Protein AF-A0A1V4SJH5-F1 (afdb_monomer_lite)

Structure (mmCIF, N/CA/C/O backbone):
data_AF-A0A1V4SJH5-F1
#
_entry.id   AF-A0A1V4SJH5-F1
#
loop_
_atom_site.group_PDB
_atom_site.id
_atom_site.type_symbol
_atom_site.label_atom_id
_atom_site.label_alt_id
_atom_site.label_comp_id
_atom_site.label_asym_id
_atom_site.label_entity_id
_atom_site.label_seq_id
_atom_site.pdbx_PDB_ins_code
_atom_site.Cartn_x
_atom_site.Cartn_y
_atom_site.Cartn_z
_atom_site.occupancy
_atom_site.B_iso_or_equiv
_atom_site.auth_seq_id
_atom_site.auth_comp_id
_atom_site.auth_asym_id
_atom_site.auth_atom_id
_atom_site.pdbx_PDB_model_num
ATOM 1 N N . MET A 1 1 ? 23.912 -18.462 -1.506 1.00 36.66 1 MET A N 1
ATOM 2 C CA . MET A 1 1 ? 23.582 -18.638 -0.076 1.00 36.66 1 MET A CA 1
ATOM 3 C C . MET A 1 1 ? 22.293 -17.872 0.167 1.00 36.66 1 MET A C 1
ATOM 5 O O . MET A 1 1 ? 22.313 -16.657 0.048 1.00 36.66 1 MET A O 1
ATOM 9 N N . SER A 1 2 ? 21.170 -18.574 0.333 1.00 44.12 2 SER A N 1
ATOM 10 C CA . SER A 1 2 ? 19.834 -17.976 0.466 1.00 44.12 2 SER A CA 1
ATOM 11 C C . SER A 1 2 ? 19.444 -17.981 1.942 1.00 44.12 2 SER A C 1
ATOM 13 O O . SER A 1 2 ? 19.326 -19.054 2.530 1.00 44.12 2 SER A O 1
ATOM 15 N N . CYS A 1 3 ? 19.314 -16.801 2.546 1.00 48.09 3 CYS A N 1
ATOM 16 C CA . CYS A 1 3 ? 18.944 -16.639 3.950 1.00 48.09 3 CYS A CA 1
ATOM 17 C C . CYS A 1 3 ? 17.523 -16.074 4.047 1.00 48.09 3 CYS A C 1
ATOM 19 O O . CYS A 1 3 ? 17.344 -14.880 4.258 1.00 48.09 3 CYS A O 1
ATOM 21 N N . CYS A 1 4 ? 16.517 -16.938 3.927 1.00 52.09 4 CYS A N 1
ATOM 22 C CA . CYS A 1 4 ? 15.167 -16.653 4.415 1.00 52.09 4 CYS A CA 1
ATOM 23 C C . CYS A 1 4 ? 14.904 -17.587 5.597 1.00 52.09 4 CYS A C 1
ATOM 25 O O . CYS A 1 4 ? 14.358 -18.681 5.450 1.00 52.09 4 CYS A O 1
ATOM 27 N N . SER A 1 5 ? 15.390 -17.185 6.771 1.00 45.59 5 SER A N 1
ATOM 28 C CA . SER A 1 5 ? 15.111 -17.872 8.030 1.00 45.59 5 SER A CA 1
ATOM 29 C C . SER A 1 5 ? 13.617 -17.773 8.329 1.00 45.59 5 SER A C 1
ATOM 31 O O . SER A 1 5 ? 13.098 -16.677 8.527 1.00 45.59 5 SER A O 1
ATOM 33 N N . LYS A 1 6 ? 12.929 -18.918 8.364 1.00 47.91 6 LYS A N 1
ATOM 34 C CA . LYS A 1 6 ? 11.528 -19.016 8.791 1.00 47.91 6 LYS A CA 1
ATOM 35 C C . LYS A 1 6 ? 11.439 -18.647 10.270 1.00 47.91 6 LYS A C 1
ATOM 37 O O . LYS A 1 6 ? 11.977 -19.369 11.108 1.00 47.91 6 LYS A O 1
ATOM 42 N N . ASN A 1 7 ? 10.786 -17.528 10.577 1.00 44.28 7 ASN A N 1
ATOM 43 C CA . ASN A 1 7 ? 10.514 -17.107 11.946 1.00 44.28 7 ASN A CA 1
ATOM 44 C C . ASN A 1 7 ? 9.014 -17.270 12.229 1.00 44.28 7 ASN A C 1
ATOM 46 O O . ASN A 1 7 ? 8.172 -16.604 11.635 1.00 44.28 7 ASN A O 1
ATOM 50 N N . SER A 1 8 ? 8.687 -18.196 13.125 1.00 46.66 8 SER A N 1
ATOM 51 C CA . SER A 1 8 ? 7.360 -18.785 13.322 1.00 46.66 8 SER A CA 1
ATOM 52 C C . SER A 1 8 ? 6.354 -17.887 14.064 1.00 46.66 8 SER A C 1
ATOM 54 O O . SER A 1 8 ? 5.832 -18.309 15.093 1.00 46.66 8 SER A O 1
ATOM 56 N N . ASN A 1 9 ? 6.068 -16.660 13.599 1.00 51.81 9 ASN A N 1
ATOM 57 C CA . ASN A 1 9 ? 5.083 -15.806 14.293 1.00 51.81 9 ASN A CA 1
ATOM 58 C C . ASN A 1 9 ? 4.201 -14.852 13.467 1.00 51.81 9 ASN A C 1
ATOM 60 O O . ASN A 1 9 ? 3.504 -14.034 14.059 1.00 51.81 9 ASN A O 1
ATOM 64 N N . SER A 1 10 ? 4.122 -14.950 12.137 1.00 61.22 10 SER A N 1
ATOM 65 C CA . SER A 1 10 ? 3.059 -14.246 11.401 1.00 61.22 10 SER A CA 1
ATOM 66 C C . SER A 1 10 ? 2.966 -14.732 9.959 1.00 61.22 10 SER A C 1
ATOM 68 O O . SER A 1 10 ? 3.848 -14.442 9.156 1.00 61.22 10 SER A O 1
ATOM 70 N N . LYS A 1 11 ? 1.855 -15.388 9.592 1.00 72.44 11 LYS A N 1
ATOM 71 C CA . LYS A 1 11 ? 1.541 -15.722 8.187 1.00 72.44 11 LYS A CA 1
ATOM 72 C C . LYS A 1 11 ? 1.628 -14.496 7.261 1.00 72.44 11 LYS A C 1
ATOM 74 O O . LYS A 1 11 ? 1.898 -14.639 6.076 1.00 72.44 11 LYS A O 1
ATOM 79 N N . VAL A 1 12 ? 1.413 -13.293 7.805 1.00 71.19 12 VAL A N 1
ATOM 80 C CA . VAL A 1 12 ? 1.518 -12.019 7.078 1.00 71.19 12 VAL A CA 1
ATOM 81 C C . VAL A 1 12 ? 2.979 -11.649 6.806 1.00 71.19 12 VAL A C 1
ATOM 83 O O . VAL A 1 12 ? 3.285 -11.156 5.727 1.00 71.19 12 VAL A O 1
ATOM 86 N N . ALA A 1 13 ? 3.893 -11.908 7.746 1.00 70.94 13 ALA A N 1
ATOM 87 C CA . ALA A 1 13 ? 5.323 -11.659 7.554 1.00 70.94 13 ALA A CA 1
ATOM 88 C C . ALA A 1 13 ? 5.943 -12.632 6.537 1.00 70.94 13 ALA A C 1
ATOM 90 O O . ALA A 1 13 ? 6.770 -12.220 5.720 1.00 70.94 13 ALA A O 1
ATOM 91 N N . ASP A 1 14 ? 5.500 -13.892 6.548 1.00 76.38 14 ASP A N 1
ATOM 92 C CA . ASP A 1 14 ? 5.902 -14.891 5.552 1.00 76.38 14 ASP A CA 1
ATOM 93 C C . ASP A 1 14 ? 5.404 -14.492 4.154 1.00 76.38 14 ASP A C 1
ATOM 95 O O . ASP A 1 14 ? 6.203 -14.397 3.225 1.00 76.38 14 ASP A O 1
ATOM 99 N N . PHE A 1 15 ? 4.119 -14.133 4.024 1.00 79.06 15 PHE A N 1
ATOM 100 C CA . PHE A 1 15 ? 3.550 -13.642 2.763 1.00 79.06 15 PHE A CA 1
ATOM 101 C C . PHE A 1 15 ? 4.269 -12.388 2.248 1.00 79.06 15 PHE A C 1
ATOM 103 O O . PHE A 1 15 ? 4.574 -12.277 1.063 1.00 79.06 15 PHE A O 1
ATOM 110 N N . PHE A 1 16 ? 4.592 -11.444 3.136 1.00 79.25 16 PHE A N 1
ATOM 111 C CA . PHE A 1 16 ? 5.329 -10.246 2.746 1.00 79.25 16 PHE A CA 1
ATOM 112 C C . PHE A 1 16 ? 6.731 -10.585 2.234 1.00 79.25 16 PHE A C 1
ATOM 114 O O . PHE A 1 16 ? 7.154 -10.057 1.210 1.00 79.25 16 PHE A O 1
ATOM 121 N N . SER A 1 17 ? 7.429 -11.503 2.901 1.00 81.00 17 SER A N 1
ATOM 122 C CA . SER A 1 17 ? 8.757 -11.959 2.477 1.00 81.00 17 SER A CA 1
ATOM 123 C C . SER A 1 17 ? 8.711 -12.642 1.105 1.00 81.00 17 SER A C 1
ATOM 125 O O . SER A 1 17 ? 9.572 -12.389 0.265 1.00 81.00 17 SER A O 1
ATOM 127 N N . GLU A 1 18 ? 7.676 -13.441 0.836 1.00 84.69 18 GLU A N 1
ATOM 128 C CA . GLU A 1 18 ? 7.450 -14.058 -0.477 1.00 84.69 18 GLU A CA 1
ATOM 129 C C . GLU A 1 18 ? 7.194 -13.015 -1.574 1.00 84.69 18 GLU A C 1
ATOM 131 O O . GLU A 1 18 ? 7.798 -13.093 -2.645 1.00 84.69 18 GLU A O 1
ATOM 136 N N . ILE A 1 19 ? 6.363 -12.001 -1.304 1.00 84.62 19 ILE A N 1
ATOM 137 C CA . ILE A 1 19 ? 6.115 -10.887 -2.234 1.00 84.62 19 ILE A CA 1
ATOM 138 C C . ILE A 1 19 ? 7.412 -10.120 -2.519 1.00 84.62 19 ILE A C 1
ATOM 140 O O . ILE A 1 19 ? 7.702 -9.825 -3.677 1.00 84.62 19 ILE A O 1
ATOM 144 N N . GLN A 1 20 ? 8.217 -9.830 -1.493 1.00 82.81 20 GLN A N 1
ATOM 145 C CA . GLN A 1 20 ? 9.486 -9.110 -1.649 1.00 82.81 20 GLN A CA 1
ATOM 146 C C . GLN A 1 20 ? 10.474 -9.875 -2.540 1.00 82.81 20 GLN A C 1
ATOM 148 O O . GLN A 1 20 ? 11.118 -9.282 -3.408 1.00 82.81 20 GLN A O 1
ATOM 153 N N . CYS A 1 21 ? 10.544 -11.199 -2.389 1.00 83.56 21 CYS A N 1
ATOM 154 C CA . CYS A 1 21 ? 11.403 -12.062 -3.200 1.00 83.56 21 CYS A CA 1
ATOM 155 C C . CYS A 1 21 ? 10.807 -12.446 -4.566 1.00 83.56 21 CYS A C 1
ATOM 157 O O . CYS A 1 21 ? 11.493 -13.089 -5.362 1.00 83.56 21 CYS A O 1
ATOM 159 N N . SER A 1 22 ? 9.557 -12.073 -4.855 1.00 83.94 22 SER A N 1
ATOM 160 C CA . SER A 1 22 ? 8.904 -12.409 -6.119 1.00 83.94 22 SER A CA 1
ATOM 161 C C . SER A 1 22 ? 9.577 -11.711 -7.301 1.00 83.94 22 SER A C 1
ATOM 163 O O . SER A 1 22 ? 9.853 -10.512 -7.263 1.00 83.94 22 SER A O 1
ATOM 165 N N . THR A 1 23 ? 9.810 -12.465 -8.374 1.00 85.31 23 THR A N 1
ATOM 166 C CA . THR A 1 23 ? 10.278 -11.947 -9.670 1.00 85.31 23 THR A CA 1
ATOM 167 C C . THR A 1 23 ? 9.130 -11.625 -10.626 1.00 85.31 23 THR A C 1
ATOM 169 O O . THR A 1 23 ? 9.359 -11.033 -11.676 1.00 85.31 23 THR A O 1
ATOM 172 N N . VAL A 1 24 ? 7.904 -12.030 -10.278 1.00 90.62 24 VAL A N 1
ATOM 173 C CA . VAL A 1 24 ? 6.693 -11.822 -11.089 1.00 90.62 24 VAL A CA 1
ATOM 174 C C . VAL A 1 24 ? 6.032 -10.489 -10.752 1.00 90.62 24 VAL A C 1
ATOM 176 O O . VAL A 1 24 ? 5.450 -9.852 -11.622 1.00 90.62 24 VAL A O 1
ATOM 179 N N . VAL A 1 25 ? 6.129 -10.069 -9.491 1.00 88.25 25 VAL A N 1
ATOM 180 C CA . VAL A 1 25 ? 5.575 -8.804 -9.008 1.00 88.25 25 VAL A CA 1
ATOM 181 C C . VAL A 1 25 ? 6.613 -7.710 -9.229 1.00 88.25 25 VAL A C 1
ATOM 183 O O . VAL A 1 25 ? 7.761 -7.848 -8.806 1.00 88.25 25 VAL A O 1
ATOM 186 N N . SER A 1 26 ? 6.221 -6.622 -9.883 1.00 90.19 26 SER A N 1
ATOM 187 C CA . SER A 1 26 ? 7.091 -5.463 -10.076 1.00 90.19 26 SER A CA 1
AT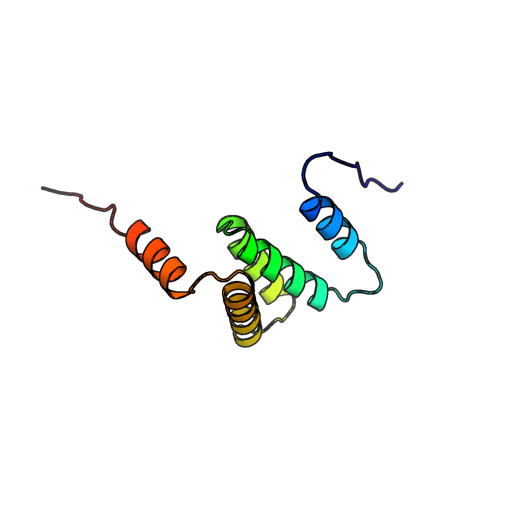OM 188 C C . SER A 1 26 ? 7.378 -4.750 -8.751 1.00 90.19 26 SER A C 1
ATOM 190 O O . SER A 1 26 ? 6.578 -4.786 -7.817 1.00 90.19 26 SER A O 1
ATOM 192 N N . GLU A 1 27 ? 8.498 -4.031 -8.665 1.00 89.50 27 GLU A N 1
ATOM 193 C CA . GLU A 1 27 ? 8.844 -3.249 -7.465 1.00 89.50 27 GLU A CA 1
ATOM 194 C C . GLU A 1 27 ? 7.764 -2.219 -7.100 1.00 89.50 27 GLU A C 1
ATOM 196 O O . GLU A 1 27 ? 7.467 -2.001 -5.922 1.00 89.50 27 GLU A O 1
ATOM 201 N N . ARG A 1 28 ? 7.096 -1.653 -8.114 1.00 90.94 28 ARG A N 1
ATOM 202 C CA . ARG A 1 28 ? 5.952 -0.758 -7.925 1.00 90.94 28 ARG A CA 1
ATOM 203 C C . ARG A 1 28 ? 4.788 -1.472 -7.237 1.00 90.94 28 ARG A C 1
ATOM 205 O O . ARG A 1 28 ? 4.264 -0.973 -6.245 1.00 90.94 28 ARG A O 1
ATOM 212 N N . GLU A 1 29 ? 4.405 -2.652 -7.718 1.00 90.62 29 GLU A N 1
ATOM 213 C CA . GLU A 1 29 ? 3.328 -3.450 -7.118 1.00 90.62 29 GLU A CA 1
ATOM 214 C C . GLU A 1 29 ? 3.681 -3.910 -5.698 1.00 90.62 29 GLU A C 1
ATOM 216 O O . GLU A 1 29 ? 2.838 -3.832 -4.805 1.00 90.62 29 GLU A O 1
ATOM 221 N N . LYS A 1 30 ? 4.938 -4.301 -5.443 1.00 90.75 30 LYS A N 1
ATOM 222 C CA . LYS A 1 30 ? 5.414 -4.637 -4.088 1.00 90.75 30 LYS A CA 1
ATOM 223 C C . LYS A 1 30 ? 5.242 -3.465 -3.123 1.00 90.75 30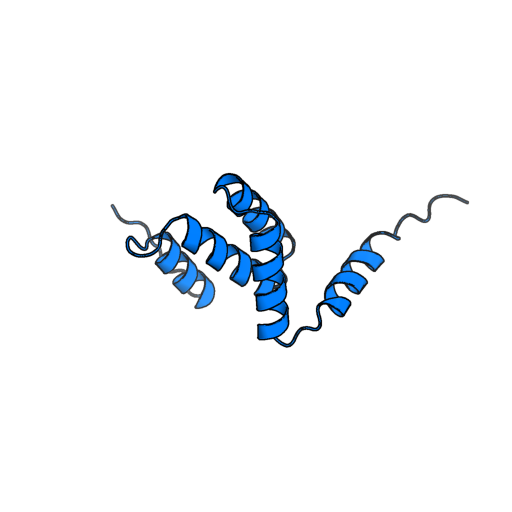 LYS A C 1
ATOM 225 O O . LYS A 1 30 ? 4.812 -3.667 -1.986 1.00 90.75 30 LYS A O 1
ATOM 230 N N . CYS A 1 31 ? 5.540 -2.244 -3.571 1.00 92.19 31 CYS A N 1
ATOM 231 C CA . CYS A 1 31 ? 5.355 -1.037 -2.766 1.00 92.19 31 CYS A CA 1
ATOM 232 C C . CYS A 1 31 ? 3.876 -0.776 -2.444 1.00 92.19 31 CYS A C 1
ATOM 234 O O . CYS A 1 31 ? 3.553 -0.481 -1.293 1.00 92.19 31 CYS A O 1
ATOM 236 N N . LEU A 1 32 ? 2.975 -0.933 -3.421 1.00 92.62 32 LEU A N 1
ATOM 237 C CA . LEU A 1 32 ? 1.528 -0.765 -3.217 1.00 92.62 32 LEU A CA 1
ATOM 238 C C . LEU A 1 32 ? 0.965 -1.811 -2.241 1.00 92.62 32 LEU A C 1
ATOM 240 O O . LEU A 1 32 ? 0.226 -1.463 -1.320 1.00 92.62 32 LEU A O 1
ATOM 244 N N . ILE A 1 33 ? 1.367 -3.078 -2.389 1.00 91.56 33 ILE A N 1
ATOM 245 C CA . ILE A 1 33 ? 0.970 -4.171 -1.487 1.00 91.56 33 ILE A CA 1
ATOM 246 C C . ILE A 1 33 ? 1.479 -3.906 -0.066 1.00 91.56 33 ILE A C 1
ATOM 248 O O . ILE A 1 33 ? 0.730 -4.046 0.901 1.00 91.56 33 ILE A O 1
ATOM 252 N N . GLY A 1 34 ? 2.738 -3.481 0.078 1.00 90.19 34 GLY A N 1
ATOM 253 C CA . GLY A 1 34 ? 3.309 -3.140 1.379 1.00 90.19 34 GLY A CA 1
ATOM 254 C C . GLY A 1 34 ? 2.614 -1.965 2.053 1.00 90.19 34 GLY A C 1
ATOM 255 O O . GLY A 1 34 ? 2.353 -2.026 3.253 1.00 90.19 34 GLY A O 1
ATOM 256 N N . LEU A 1 35 ? 2.248 -0.933 1.291 1.00 92.19 35 LEU A N 1
ATOM 257 C CA . LEU A 1 35 ? 1.459 0.185 1.799 1.00 92.19 35 LEU A CA 1
ATOM 258 C C . LEU A 1 35 ? 0.095 -0.280 2.325 1.00 92.19 35 LEU A C 1
ATOM 260 O O . LEU A 1 35 ? -0.265 0.071 3.449 1.00 92.19 35 LEU A O 1
ATOM 264 N N . ALA A 1 36 ? -0.626 -1.104 1.560 1.00 90.75 36 ALA A N 1
ATOM 265 C CA . ALA A 1 36 ? -1.924 -1.639 1.967 1.00 90.75 36 ALA A CA 1
ATOM 266 C C . ALA A 1 36 ? -1.827 -2.477 3.255 1.00 90.75 36 ALA A C 1
ATOM 268 O O . ALA A 1 36 ? -2.619 -2.294 4.177 1.00 90.75 36 ALA A O 1
ATOM 269 N N . ILE A 1 37 ? -0.821 -3.350 3.376 1.00 88.25 37 ILE A N 1
ATOM 270 C CA . ILE A 1 37 ? -0.618 -4.178 4.579 1.00 88.25 37 ILE A CA 1
ATOM 271 C C . ILE A 1 37 ? -0.264 -3.314 5.796 1.00 88.25 37 ILE A C 1
ATOM 273 O O . ILE A 1 37 ? -0.852 -3.474 6.870 1.00 88.25 37 ILE A O 1
ATOM 277 N N . SER A 1 38 ? 0.676 -2.377 5.646 1.00 88.62 38 SER A N 1
ATOM 278 C CA . SER A 1 38 ? 1.047 -1.448 6.720 1.00 88.62 38 SER A CA 1
ATOM 279 C C . SER A 1 38 ? -0.163 -0.650 7.207 1.00 88.62 38 SER A C 1
ATOM 281 O O . SER A 1 38 ? -0.343 -0.476 8.412 1.00 88.62 38 SER A O 1
ATOM 283 N N . PHE A 1 39 ? -1.025 -0.216 6.284 1.00 89.19 39 PHE A N 1
ATOM 284 C CA . PHE A 1 39 ? -2.252 0.501 6.612 1.00 89.19 39 PHE A CA 1
ATOM 285 C C . PHE A 1 39 ? -3.277 -0.399 7.319 1.00 89.19 39 PHE A C 1
ATOM 287 O O . PHE A 1 39 ? -3.788 -0.034 8.376 1.00 89.19 39 PHE A O 1
ATOM 294 N N . ALA A 1 40 ? -3.519 -1.608 6.804 1.00 86.19 40 ALA A N 1
ATOM 295 C CA . ALA A 1 40 ? -4.463 -2.567 7.383 1.00 86.19 40 ALA A CA 1
ATOM 296 C C . ALA A 1 40 ? -4.081 -3.024 8.802 1.00 86.19 40 ALA A C 1
ATOM 298 O O . ALA A 1 40 ? -4.950 -3.331 9.614 1.00 86.19 40 ALA A O 1
ATOM 299 N N . THR A 1 41 ? -2.785 -3.052 9.120 1.00 84.19 41 THR A N 1
ATOM 300 C CA . THR A 1 41 ? -2.281 -3.414 10.458 1.00 84.19 41 THR A CA 1
ATOM 301 C C . THR A 1 41 ? -2.322 -2.260 11.464 1.00 84.19 41 THR A C 1
ATOM 303 O O . THR A 1 41 ? -1.968 -2.453 12.626 1.00 84.19 41 THR A O 1
ATOM 306 N N . ASN A 1 42 ? -2.757 -1.068 11.036 1.00 81.38 42 ASN A N 1
ATOM 307 C CA . ASN A 1 42 ? -2.857 0.147 11.845 1.00 81.38 42 ASN A CA 1
ATOM 308 C C . ASN A 1 42 ? -1.552 0.522 12.584 1.00 81.38 42 ASN A C 1
ATOM 310 O O . ASN A 1 42 ? -1.561 1.153 13.643 1.00 81.38 42 ASN A O 1
ATOM 314 N N . ASN A 1 43 ? -0.403 0.125 12.026 1.00 84.12 43 ASN A N 1
ATOM 315 C CA . ASN A 1 43 ? 0.914 0.438 12.563 1.00 84.12 43 ASN A CA 1
ATOM 316 C C . ASN A 1 43 ? 1.417 1.746 11.941 1.00 84.12 43 ASN A C 1
ATOM 318 O O . ASN A 1 43 ? 1.952 1.765 10.832 1.00 84.12 43 ASN A O 1
ATOM 322 N N . SER A 1 44 ? 1.259 2.851 12.670 1.00 84.62 44 SER A N 1
ATOM 323 C CA . SER A 1 44 ? 1.563 4.197 12.169 1.00 84.62 44 SER A CA 1
ATOM 324 C C . SER A 1 44 ? 3.021 4.389 11.726 1.00 84.62 44 SER A C 1
ATOM 326 O O . SER A 1 44 ? 3.280 5.147 10.790 1.00 84.62 44 SER A O 1
ATOM 328 N N . GLU A 1 45 ? 3.981 3.697 12.345 1.00 88.38 45 GLU A N 1
ATOM 329 C CA . GLU A 1 45 ? 5.387 3.754 11.937 1.00 88.38 45 GLU A CA 1
ATOM 330 C C . GLU A 1 45 ? 5.618 2.995 10.624 1.00 88.38 45 GLU A C 1
ATOM 332 O O . GLU A 1 45 ? 6.291 3.504 9.723 1.00 88.38 45 GLU A O 1
ATOM 337 N N . ALA A 1 46 ? 5.017 1.810 10.487 1.00 87.50 46 ALA A N 1
ATOM 338 C CA . ALA A 1 46 ? 5.075 1.026 9.257 1.00 87.50 46 ALA A CA 1
ATOM 339 C C . ALA A 1 46 ? 4.428 1.780 8.084 1.00 87.50 46 ALA A C 1
ATOM 341 O O . ALA A 1 46 ? 5.025 1.868 7.013 1.00 87.50 46 ALA A O 1
ATOM 342 N N . VAL A 1 47 ? 3.273 2.420 8.307 1.00 89.88 47 VAL A N 1
ATOM 343 C CA . VAL A 1 47 ? 2.590 3.246 7.296 1.00 89.88 47 VAL A CA 1
ATOM 344 C C . VAL A 1 47 ? 3.492 4.376 6.807 1.00 89.88 47 VAL A C 1
ATOM 346 O O . VAL A 1 47 ? 3.663 4.547 5.601 1.00 89.88 47 VAL A O 1
ATOM 349 N N . LYS A 1 48 ? 4.129 5.122 7.720 1.00 91.00 48 LYS A N 1
ATOM 350 C CA . LYS A 1 48 ? 5.046 6.213 7.346 1.00 91.00 48 LYS A CA 1
ATOM 351 C C . LYS A 1 48 ? 6.205 5.713 6.485 1.00 91.00 48 LYS A C 1
ATOM 353 O O . LYS A 1 48 ? 6.507 6.329 5.463 1.00 91.00 48 LYS A O 1
ATOM 358 N N . LYS A 1 49 ? 6.831 4.593 6.866 1.00 91.69 49 LYS A N 1
ATOM 359 C CA . LYS A 1 49 ? 7.927 3.984 6.093 1.00 91.69 49 LYS A CA 1
ATOM 360 C C . LYS A 1 49 ? 7.456 3.551 4.703 1.00 91.69 49 LYS A C 1
ATOM 362 O O . LYS A 1 49 ? 8.115 3.879 3.719 1.00 91.69 49 LYS A O 1
ATOM 367 N N . SER A 1 50 ? 6.295 2.904 4.607 1.00 91.12 50 SER A N 1
ATOM 368 C CA . SER A 1 50 ? 5.722 2.478 3.327 1.00 91.12 50 SER A CA 1
ATOM 369 C C . SER A 1 50 ? 5.355 3.655 2.415 1.00 91.12 50 SER A C 1
ATOM 371 O O . SER A 1 50 ? 5.597 3.573 1.217 1.00 91.12 50 SER A O 1
ATOM 373 N N . ILE A 1 51 ? 4.851 4.775 2.951 1.00 92.75 51 ILE A N 1
ATOM 374 C CA . ILE A 1 51 ? 4.576 5.992 2.160 1.00 92.75 51 ILE A CA 1
ATOM 375 C C . ILE A 1 51 ? 5.869 6.587 1.593 1.00 92.75 51 ILE A C 1
ATOM 377 O O . ILE A 1 51 ?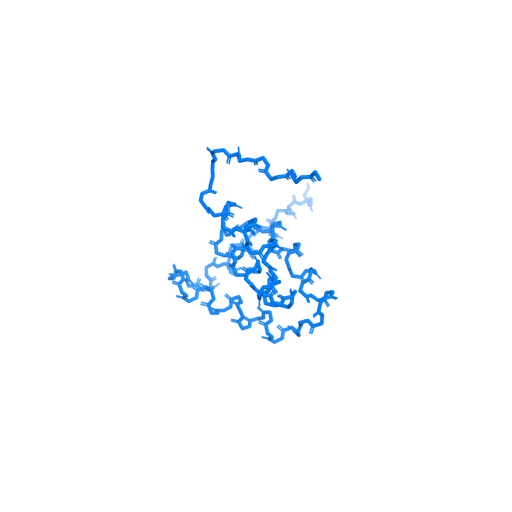 5.910 6.964 0.424 1.00 92.75 51 ILE A O 1
ATOM 381 N N . ILE A 1 52 ? 6.933 6.674 2.399 1.00 93.00 52 ILE A N 1
ATOM 382 C CA . ILE A 1 52 ? 8.237 7.169 1.928 1.00 93.00 52 ILE A CA 1
ATOM 383 C C . ILE A 1 52 ? 8.760 6.268 0.807 1.00 93.00 52 ILE A C 1
ATOM 385 O O . ILE A 1 52 ? 9.165 6.765 -0.241 1.00 93.00 52 ILE A O 1
ATOM 389 N N . GLN A 1 53 ? 8.701 4.949 0.997 1.00 91.56 53 GLN A N 1
ATOM 390 C CA . GLN A 1 53 ? 9.137 3.987 -0.011 1.00 91.56 53 GLN A CA 1
ATOM 391 C C . GLN A 1 53 ? 8.302 4.072 -1.296 1.00 91.56 53 GLN A C 1
ATOM 393 O O . GLN A 1 53 ? 8.867 4.019 -2.386 1.00 91.56 53 GLN A O 1
ATOM 398 N N . ALA A 1 54 ? 6.986 4.269 -1.190 1.00 93.31 54 ALA A N 1
ATOM 399 C CA . ALA A 1 54 ? 6.116 4.459 -2.346 1.00 93.31 54 ALA A CA 1
ATOM 400 C C . ALA A 1 54 ? 6.501 5.714 -3.146 1.00 93.31 54 ALA A C 1
ATOM 402 O O . ALA A 1 54 ? 6.645 5.648 -4.366 1.00 93.31 54 ALA A O 1
ATOM 403 N N . LYS A 1 55 ? 6.773 6.830 -2.459 1.00 92.06 55 LYS A N 1
ATOM 404 C CA . LYS A 1 55 ? 7.239 8.073 -3.096 1.00 92.06 55 LYS A CA 1
ATOM 405 C C . LYS A 1 55 ? 8.593 7.913 -3.786 1.00 92.06 55 LYS A C 1
ATOM 407 O O . LYS A 1 55 ? 8.782 8.448 -4.871 1.00 92.06 55 LYS A O 1
ATOM 412 N N . LEU A 1 56 ? 9.518 7.161 -3.184 1.00 92.31 56 LEU A N 1
ATOM 413 C CA . LEU A 1 56 ? 10.814 6.844 -3.799 1.00 92.31 56 LEU A CA 1
ATOM 414 C C . LEU A 1 56 ? 10.681 5.981 -5.066 1.00 92.31 56 LEU A C 1
ATOM 416 O O . LEU A 1 56 ? 11.579 6.004 -5.898 1.00 92.31 56 LEU A O 1
ATOM 420 N N . ASN A 1 57 ? 9.571 5.254 -5.221 1.00 90.94 57 ASN A N 1
ATOM 421 C CA . ASN A 1 57 ? 9.253 4.437 -6.397 1.00 90.94 57 ASN A CA 1
ATOM 422 C C . ASN A 1 57 ? 8.268 5.134 -7.352 1.00 90.94 57 ASN A C 1
ATOM 424 O O . ASN A 1 57 ? 7.538 4.469 -8.091 1.00 90.94 57 ASN A O 1
ATOM 428 N N . GLU A 1 58 ? 8.222 6.470 -7.314 1.00 94.69 58 GLU A N 1
ATOM 429 C CA . GLU A 1 58 ? 7.419 7.298 -8.224 1.00 94.69 58 GLU A CA 1
ATOM 430 C C . GLU A 1 58 ? 5.918 6.954 -8.198 1.00 94.69 58 GLU A C 1
ATOM 432 O O . GLU A 1 58 ? 5.200 7.069 -9.195 1.00 94.69 58 GLU A O 1
ATOM 437 N N . ILE A 1 59 ? 5.415 6.493 -7.051 1.00 94.75 59 ILE A N 1
ATOM 438 C CA . ILE A 1 59 ? 3.977 6.345 -6.822 1.00 94.75 59 ILE A CA 1
ATOM 439 C C . ILE A 1 59 ? 3.431 7.718 -6.429 1.00 94.75 59 ILE A C 1
ATOM 441 O O . ILE A 1 59 ? 3.953 8.376 -5.522 1.00 94.75 59 ILE A O 1
ATOM 445 N N . SER A 1 60 ? 2.392 8.161 -7.137 1.00 95.56 60 SER A N 1
ATOM 446 C CA . SER A 1 60 ? 1.793 9.479 -6.928 1.00 95.56 60 SER A CA 1
ATOM 447 C C . SER A 1 60 ? 1.051 9.564 -5.590 1.00 95.56 60 SER A C 1
ATOM 449 O O . SER A 1 60 ? 0.649 8.554 -5.009 1.00 95.56 60 SER A O 1
ATOM 451 N N . ASN A 1 61 ? 0.844 10.786 -5.087 1.00 92.88 61 ASN A N 1
ATOM 452 C CA . ASN A 1 61 ? 0.047 10.980 -3.872 1.00 92.88 61 ASN A CA 1
ATOM 453 C C . ASN A 1 61 ? -1.398 10.486 -4.062 1.00 92.88 61 ASN A C 1
ATOM 455 O O . ASN A 1 61 ? -1.934 9.882 -3.139 1.00 92.88 61 ASN A O 1
ATOM 459 N N . ASP A 1 62 ? -1.974 10.664 -5.254 1.00 95.00 62 ASP A N 1
ATOM 460 C CA . ASP A 1 62 ? -3.334 10.218 -5.585 1.00 95.00 62 ASP A CA 1
ATOM 461 C C . ASP A 1 62 ? -3.458 8.688 -5.506 1.00 95.00 62 ASP A C 1
ATOM 463 O O . ASP A 1 62 ? -4.426 8.158 -4.966 1.00 95.00 62 ASP A O 1
ATOM 467 N N . GLU A 1 63 ? -2.445 7.952 -5.974 1.00 94.38 63 GLU A N 1
ATOM 468 C CA . GLU A 1 63 ? -2.409 6.489 -5.850 1.00 94.38 63 GLU A CA 1
ATOM 469 C C . GLU A 1 63 ? -2.228 6.032 -4.400 1.00 94.38 63 GLU A C 1
ATOM 471 O O . GLU A 1 63 ? -2.855 5.063 -3.972 1.00 94.38 63 GLU A O 1
ATOM 476 N N . ILE A 1 64 ? -1.394 6.732 -3.625 1.00 94.00 64 ILE A N 1
ATOM 477 C CA . ILE A 1 64 ? -1.218 6.459 -2.192 1.00 94.00 64 ILE A CA 1
ATOM 478 C C . ILE A 1 64 ? -2.548 6.665 -1.459 1.00 94.00 64 ILE A C 1
ATOM 480 O O . ILE A 1 64 ? -2.947 5.809 -0.667 1.00 94.00 64 ILE A O 1
ATOM 484 N N . GLU A 1 65 ? -3.248 7.766 -1.735 1.00 92.75 65 GLU A N 1
ATOM 485 C CA . GLU A 1 65 ? -4.555 8.074 -1.153 1.00 92.75 65 GLU A CA 1
ATOM 486 C C . GLU A 1 65 ? -5.605 7.037 -1.556 1.00 92.75 65 GLU A C 1
ATOM 488 O O . GLU A 1 65 ? -6.335 6.532 -0.696 1.00 92.75 65 GLU A O 1
ATOM 493 N N . PHE A 1 66 ? -5.631 6.652 -2.834 1.00 93.69 66 PHE A N 1
ATOM 494 C CA . PHE A 1 66 ? -6.526 5.620 -3.342 1.00 93.69 66 PHE A CA 1
ATOM 495 C C . PHE A 1 66 ? -6.314 4.285 -2.621 1.00 93.69 66 PHE A C 1
ATOM 497 O O . PHE A 1 66 ? -7.277 3.703 -2.124 1.00 93.69 66 PHE A O 1
ATOM 504 N N . ILE A 1 67 ? -5.067 3.817 -2.492 1.00 94.12 67 ILE A N 1
ATOM 505 C CA . ILE A 1 67 ? -4.759 2.558 -1.798 1.00 94.12 67 ILE A CA 1
ATOM 506 C C . ILE A 1 67 ? -5.144 2.624 -0.321 1.00 94.12 67 ILE A C 1
ATOM 508 O O . ILE A 1 67 ? -5.750 1.678 0.186 1.00 94.12 67 ILE A O 1
ATOM 512 N N . CYS A 1 68 ? -4.837 3.721 0.375 1.00 90.56 68 CYS A N 1
ATOM 513 C CA . CYS A 1 68 ? -5.219 3.884 1.780 1.00 90.56 68 CYS A CA 1
ATOM 514 C C . CYS A 1 68 ? -6.746 3.853 1.947 1.00 90.56 68 CYS A C 1
ATOM 516 O O . CYS A 1 68 ? -7.260 3.137 2.806 1.00 90.56 68 CYS A O 1
ATOM 518 N N . THR A 1 69 ? -7.472 4.569 1.086 1.00 88.94 69 THR A N 1
ATOM 519 C CA . THR A 1 69 ? -8.941 4.647 1.112 1.00 88.94 69 THR A CA 1
ATOM 520 C C . THR A 1 69 ? -9.584 3.302 0.788 1.00 88.94 69 THR A C 1
ATOM 522 O O . THR A 1 69 ? -10.461 2.837 1.517 1.00 88.94 69 THR A O 1
ATOM 525 N N . PHE A 1 70 ? -9.108 2.632 -0.264 1.00 90.31 70 PHE A N 1
ATOM 526 C CA . PHE A 1 70 ? -9.557 1.297 -0.646 1.00 90.31 70 PHE A CA 1
ATOM 527 C C . PHE A 1 70 ? -9.309 0.279 0.473 1.00 90.31 70 PHE A C 1
ATOM 529 O O . PHE A 1 70 ? -10.185 -0.529 0.794 1.00 90.31 70 PHE A O 1
ATOM 536 N N . THR A 1 71 ? -8.137 0.344 1.109 1.00 90.56 71 THR A N 1
ATOM 537 C CA . THR A 1 71 ? -7.786 -0.537 2.227 1.00 90.56 71 THR A CA 1
ATOM 538 C C . THR A 1 71 ? -8.693 -0.281 3.427 1.00 90.56 71 THR A C 1
ATOM 540 O O . THR A 1 71 ? -9.230 -1.242 3.972 1.00 90.56 71 THR A O 1
ATOM 543 N N . ALA A 1 72 ? -8.923 0.984 3.802 1.00 86.06 72 ALA A N 1
ATOM 544 C CA . ALA A 1 72 ? -9.825 1.364 4.894 1.00 86.06 72 ALA A CA 1
ATOM 545 C C . ALA A 1 72 ? -11.245 0.808 4.688 1.00 86.06 72 ALA A C 1
ATOM 547 O O . ALA A 1 72 ? -11.796 0.160 5.581 1.00 86.06 72 ALA A O 1
ATOM 548 N N . ALA A 1 73 ? -11.797 0.985 3.482 1.00 82.19 73 ALA A N 1
ATOM 549 C CA . ALA A 1 73 ? -13.105 0.451 3.115 1.00 82.19 73 ALA A CA 1
ATOM 550 C C . ALA A 1 73 ? -13.144 -1.087 3.186 1.00 82.19 73 ALA A C 1
ATOM 552 O O . ALA A 1 73 ? -14.109 -1.660 3.689 1.00 82.19 73 ALA A O 1
ATOM 553 N N . SER A 1 74 ? -12.076 -1.756 2.739 1.00 82.12 74 SER A N 1
ATOM 554 C CA . SER A 1 74 ? -11.989 -3.223 2.686 1.00 82.12 74 SER A CA 1
ATOM 555 C C . SER A 1 74 ? -11.928 -3.887 4.064 1.00 82.12 74 SER A C 1
ATOM 557 O O . SER A 1 74 ? -12.443 -4.989 4.236 1.00 82.12 74 SER A O 1
ATOM 559 N N . ILE A 1 75 ? -11.325 -3.231 5.058 1.00 80.25 75 ILE A N 1
ATOM 560 C CA . ILE A 1 75 ? -11.258 -3.743 6.438 1.00 80.25 75 ILE A CA 1
ATOM 561 C C . ILE A 1 75 ? -12.485 -3.354 7.281 1.00 80.25 75 ILE A C 1
ATOM 563 O O . ILE A 1 75 ? -12.536 -3.672 8.467 1.00 80.25 75 ILE A O 1
ATOM 567 N N . GLY A 1 76 ? -13.468 -2.660 6.692 1.00 65.19 76 GLY A N 1
ATOM 568 C CA . GLY A 1 76 ? -14.668 -2.192 7.394 1.00 65.19 76 GLY A CA 1
ATOM 569 C C . GLY A 1 76 ? -14.389 -1.103 8.435 1.00 65.19 76 GLY A C 1
ATOM 570 O O . GLY A 1 76 ? -15.216 -0.864 9.314 1.00 65.19 76 GLY A O 1
ATOM 571 N N . VAL A 1 77 ? -13.226 -0.448 8.359 1.00 57.78 77 VAL A N 1
ATOM 572 C CA . VAL A 1 77 ? -12.868 0.665 9.240 1.00 57.78 77 VAL A CA 1
ATOM 573 C C . VAL A 1 77 ? -13.327 1.953 8.573 1.00 57.78 77 VAL A C 1
ATOM 575 O O . VAL A 1 77 ? -12.844 2.327 7.506 1.00 57.78 77 VAL A O 1
ATOM 578 N N . ASN A 1 78 ? -14.261 2.651 9.218 1.00 55.28 78 ASN A N 1
ATOM 579 C CA . ASN A 1 78 ? -14.685 3.967 8.763 1.00 55.28 78 ASN A CA 1
ATOM 580 C C . ASN A 1 78 ? -13.505 4.946 8.917 1.00 55.28 78 ASN A C 1
ATOM 582 O O . ASN A 1 78 ? -13.008 5.143 10.031 1.00 55.28 78 ASN A O 1
ATOM 586 N N . ILE A 1 79 ? -13.028 5.527 7.812 1.00 56.09 79 ILE A N 1
ATOM 587 C CA . ILE A 1 79 ? -11.794 6.333 7.766 1.00 56.09 79 ILE A CA 1
ATOM 588 C C . ILE A 1 79 ? -11.863 7.555 8.702 1.00 56.09 79 ILE A C 1
ATOM 590 O O . ILE A 1 79 ? -10.845 7.986 9.244 1.00 56.09 79 ILE A O 1
ATOM 594 N N . GLU A 1 80 ? -13.075 8.039 8.988 1.00 52.97 80 GLU A N 1
ATOM 595 C CA . GLU A 1 80 ? -13.360 9.103 9.960 1.00 52.97 80 GLU A CA 1
ATOM 596 C C . GLU A 1 80 ? -12.807 8.781 11.362 1.00 52.97 80 GLU A C 1
ATOM 598 O O . GLU A 1 80 ? -12.249 9.651 12.032 1.00 52.97 80 GLU A O 1
ATOM 603 N N . SER A 1 81 ? -12.837 7.509 11.777 1.00 51.91 81 SER A N 1
ATOM 604 C CA . SER A 1 81 ? -12.329 7.072 13.088 1.00 51.91 81 SER A CA 1
ATOM 605 C C . SER A 1 81 ? -10.796 7.127 13.211 1.00 51.91 81 SER A C 1
ATOM 607 O O . SER A 1 81 ? -10.257 7.298 14.308 1.00 51.91 81 SER A O 1
ATOM 609 N N . LEU A 1 82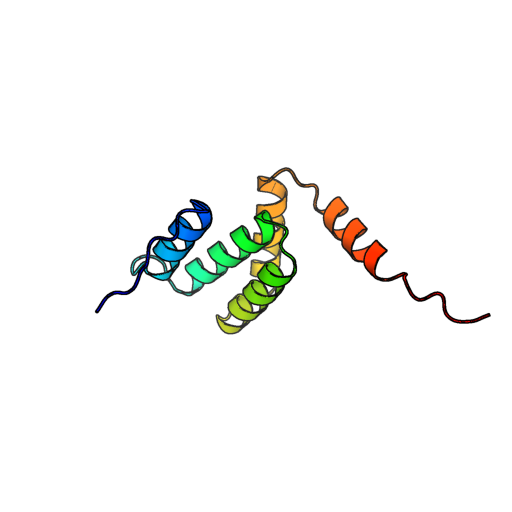 ? -10.065 7.029 12.094 1.00 52.47 82 LEU A N 1
ATOM 610 C CA . LEU A 1 82 ? -8.602 7.166 12.049 1.00 52.47 82 LEU A CA 1
ATOM 611 C C . LEU A 1 82 ? -8.164 8.639 12.090 1.00 52.47 82 LEU A C 1
ATOM 613 O O . LEU A 1 82 ? -7.123 8.963 12.676 1.00 52.47 82 LEU A O 1
ATOM 617 N N . ILE A 1 83 ? -8.974 9.534 11.517 1.00 55.41 83 ILE A N 1
ATOM 618 C CA . ILE A 1 83 ? -8.753 10.987 11.535 1.00 55.41 83 ILE A CA 1
ATOM 619 C C . ILE A 1 83 ? -9.006 11.546 12.943 1.00 55.41 83 ILE A C 1
ATOM 621 O O . ILE A 1 83 ? -8.195 12.324 13.456 1.00 55.41 83 ILE A O 1
ATOM 625 N N . GLU A 1 84 ? -10.067 11.102 13.621 1.00 49.06 84 GLU A N 1
ATOM 626 C CA . GLU A 1 84 ? -10.362 11.529 14.995 1.00 49.06 84 GLU A CA 1
ATOM 627 C C . GLU A 1 84 ? -9.290 11.085 16.004 1.00 49.06 84 GLU A C 1
ATOM 629 O O . GLU A 1 84 ? -8.922 11.856 16.898 1.00 49.06 84 GLU A O 1
ATOM 634 N N . ASN A 1 85 ? -8.732 9.880 15.843 1.00 49.41 85 ASN A N 1
ATOM 635 C CA . ASN A 1 85 ? -7.676 9.373 16.723 1.00 49.41 85 ASN A CA 1
ATOM 636 C C . ASN A 1 85 ? -6.328 10.087 16.522 1.00 49.41 85 ASN A C 1
ATOM 638 O O . ASN A 1 85 ? -5.637 10.352 17.506 1.00 49.41 85 ASN A O 1
ATOM 642 N N . ASN A 1 86 ? -5.979 10.492 15.295 1.00 47.22 86 ASN A N 1
ATOM 643 C CA . ASN A 1 86 ? -4.786 11.321 15.049 1.00 47.22 86 ASN A CA 1
ATOM 644 C C . ASN A 1 86 ? -4.957 12.780 15.512 1.00 47.22 86 ASN A C 1
ATOM 646 O O . ASN A 1 86 ? -3.986 13.447 15.863 1.00 47.22 86 ASN A O 1
ATOM 650 N N . SER A 1 87 ? -6.191 13.284 15.550 1.00 46.00 87 SER A N 1
ATOM 651 C CA . SER A 1 87 ? -6.487 14.659 15.976 1.00 46.00 87 SER A CA 1
ATOM 652 C C . SER A 1 87 ? -6.439 14.835 17.500 1.00 46.00 87 SER A C 1
ATOM 654 O O . SER A 1 87 ? -6.157 15.929 17.995 1.00 46.00 87 SER A O 1
ATOM 656 N N . LYS A 1 88 ? -6.682 13.764 18.270 1.00 45.69 88 LYS A N 1
ATOM 657 C CA . LYS A 1 88 ? -6.634 13.789 19.744 1.00 45.69 88 LYS A CA 1
ATOM 658 C C . LYS A 1 88 ? -5.226 13.623 20.321 1.00 45.69 88 LYS A C 1
ATOM 660 O O . LYS A 1 88 ? -4.986 14.094 21.430 1.00 45.69 88 LYS A O 1
ATOM 665 N N . SER A 1 89 ? -4.275 13.0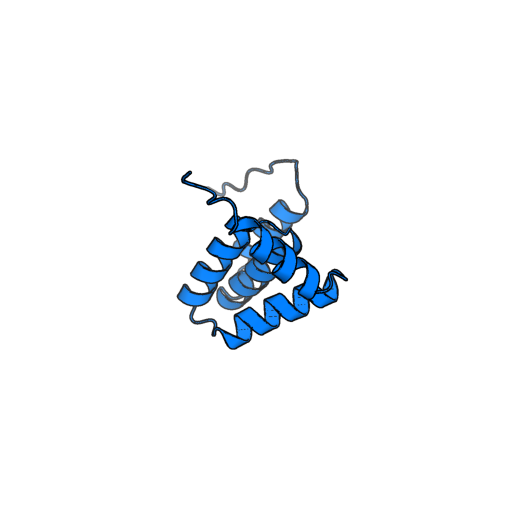49 19.581 1.00 44.66 89 SER A N 1
ATOM 666 C CA . SER A 1 89 ? -2.890 12.888 20.054 1.00 44.66 89 SER A CA 1
ATOM 667 C C . SER A 1 89 ? -2.052 14.173 20.010 1.00 44.66 89 SER A C 1
ATOM 669 O O . SER A 1 89 ? -0.925 14.164 20.491 1.00 44.66 89 SER A O 1
ATOM 671 N N . ASN A 1 90 ? -2.584 15.285 19.481 1.00 44.47 90 ASN A N 1
ATOM 672 C CA . ASN A 1 90 ? -1.867 16.565 19.368 1.00 44.47 90 ASN A CA 1
ATOM 673 C C . ASN A 1 90 ? -2.342 17.654 20.354 1.00 44.47 90 ASN A C 1
ATOM 675 O O . ASN A 1 90 ? -2.016 18.827 20.192 1.00 44.47 90 ASN A O 1
ATOM 679 N N . LYS A 1 91 ? -3.106 17.285 21.394 1.00 46.75 91 LYS A N 1
ATOM 680 C CA . LYS A 1 91 ? -3.486 18.188 22.498 1.00 46.75 91 LYS A CA 1
ATOM 681 C C . LYS A 1 91 ? -3.022 17.662 23.861 1.00 46.75 91 LYS A C 1
ATOM 683 O O . L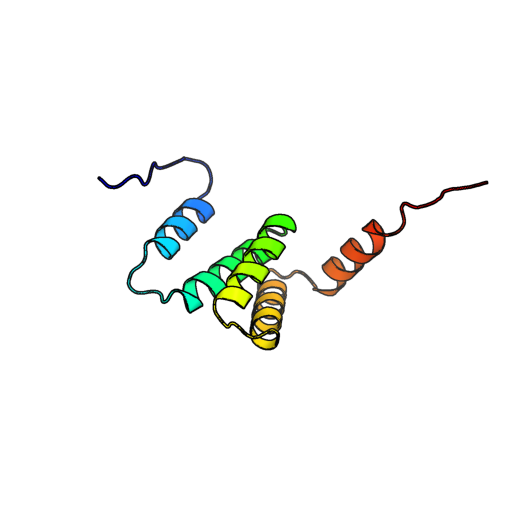YS A 1 91 ? -3.791 17.609 24.811 1.00 46.75 91 LYS A O 1
ATOM 688 N N . GLN A 1 92 ? -1.748 17.296 23.975 1.00 49.12 92 GLN A N 1
ATOM 689 C CA . GLN A 1 92 ? -1.043 17.273 25.262 1.00 49.12 92 GLN A CA 1
ATOM 690 C C . GLN A 1 92 ? 0.065 18.321 25.216 1.00 49.12 92 GLN A C 1
ATOM 692 O O . GLN A 1 92 ? 1.224 18.049 24.935 1.00 49.12 92 GLN A O 1
ATOM 697 N N . GLY A 1 93 ? -0.353 19.559 25.446 1.00 44.31 93 GLY A N 1
ATOM 698 C CA . GLY A 1 93 ? 0.501 20.731 25.578 1.00 44.31 93 GLY A CA 1
ATOM 699 C C . GLY A 1 93 ? -0.180 21.745 26.487 1.00 44.31 93 GLY A C 1
ATOM 700 O O . GLY A 1 93 ? -0.337 22.899 26.117 1.00 44.31 93 GLY A O 1
ATOM 701 N N . ALA A 1 94 ? -0.672 21.290 27.643 1.00 52.94 94 ALA A N 1
ATOM 702 C CA . ALA A 1 94 ? -1.002 22.181 28.745 1.00 52.94 94 ALA A CA 1
ATOM 703 C C . ALA A 1 94 ? 0.305 22.498 29.491 1.00 52.94 94 ALA A C 1
ATOM 705 O O . ALA A 1 94 ? 0.792 21.695 30.281 1.00 52.94 94 ALA A O 1
ATOM 706 N N . CYS A 1 95 ? 0.897 23.643 29.165 1.00 48.47 95 CYS A N 1
ATOM 707 C CA . CYS A 1 95 ? 2.033 24.280 29.837 1.00 48.47 95 CYS A CA 1
ATOM 708 C C . CYS A 1 95 ? 1.878 25.779 29.490 1.00 48.47 95 CYS A C 1
ATOM 710 O O . CYS A 1 95 ? 1.823 26.091 28.305 1.00 48.47 95 CYS A O 1
ATOM 712 N N . CYS A 1 96 ? 1.656 26.756 30.373 1.00 44.19 96 CYS A N 1
ATOM 713 C CA . CYS A 1 96 ? 1.854 26.894 31.814 1.00 44.19 96 CYS A CA 1
ATOM 714 C C . CYS A 1 96 ? 0.709 27.740 32.421 1.00 44.19 96 CYS A C 1
ATOM 716 O O . CYS A 1 96 ? 0.248 28.687 31.780 1.00 44.19 96 CYS A O 1
ATOM 718 N N . THR A 1 97 ? 0.317 27.451 33.662 1.00 44.97 97 THR A N 1
ATOM 719 C CA . THR A 1 97 ? -0.057 28.480 34.654 1.00 44.97 97 THR A CA 1
ATOM 720 C C . THR A 1 97 ? 1.075 28.583 35.652 1.00 44.97 97 THR A C 1
ATOM 722 O O . THR A 1 97 ? 1.577 27.492 36.013 1.00 44.97 97 THR A O 1
#

Organism: Ruminiclostridium hungatei (NCBI:txid48256)

Radius of gyration: 16.7 Å; chains: 1; bounding box: 38×48×46 Å

Foldseek 3Di:
DDDPDDDPDDPVVVVLVCLVPDPVADPLNNLLVQLLVCLLVVPPVSNVVSVVSNVVVVNDPVSSVVSNVVSCVVSVHDVVVVVVVVVVVPPPPPDDD

Secondary structure (DSSP, 8-state):
-------TT-HHHHHHHHHHH-SSS-HHHHHHHHHHHHHHTT-HHHHHHHHHHHHHTT--HHHHHHHHHHHHHHTT--HHHHHHHHHHTT-------

pLDDT: mean 75.29, std 19.01, range [36.66, 95.56]

Sequence (97 aa):
MSCCSKNSNSKVADFFSEIQCSTVVSEREKCLIGLAISFATNNSEAVKKSIIQAKLNEISNDEIEFICTFTAASIGVNIESLIENNSKSNKQGACCT